Protein AF-A0A060WAP9-F1 (afdb_monomer)

Organism: Oncorhynchus mykiss (NCBI:txid8022)

Radius of gyration: 26.59 Å; Cα contacts (8 Å, |Δi|>4): 53; chains: 1; bounding box: 29×56×71 Å

Secondary structure (DSSP, 8-state):
-HHHHHHHHHHHT-----------PPS---------TTS------STTPPP--S----SBS-SSSS---HHHHS---B--TTHHHHHHH-

InterPro domains:
  IPR000922 D-galactoside/L-rhamnose binding SUEL lectin domain [PF02140] (43-89)
  IPR043159 D-galactoside/L-rhamnose binding SUEL lectin domain superfamily [G3DSA:2.60.120.740] (21-90)
  IPR050605 Olfactomedin-like domain-containing protein [PTHR23192] (29-90)

Nearest PDB structures (foldseek):
  6ske-assembly2_B  TM=9.731E-01  e=1.317E-06  Mus musculus
  6ska-assembly1_D  TM=9.907E-01  e=9.744E-06  Mus musculus

Solvent-accessible surface area (backbone atoms only — not comparable to full-atom values): 6322 Å² total; per-residue (Å²): 120,72,68,64,56,54,57,57,54,57,63,75,60,58,69,87,71,81,62,76,80,74,68,78,78,72,88,84,75,86,84,85,86,87,59,46,92,98,49,82,76,86,90,84,62,73,92,86,56,77,91,76,81,87,80,52,74,51,69,29,74,52,73,82,60,73,90,71,60,69,84,71,39,69,56,36,84,41,78,34,82,62,34,38,59,55,66,66,72,109

Sequence (90 aa):
MLTARLLLFASLFAPAALAFSRAPIPMAVVRRELSCESYPIELRCPGTDVIMIESANYGRTDDKICDADPAQMENTRCYLPDAYKIMSQR

pLDDT: mean 81.16, std 17.23, range [52.62, 96.5]

Mean predicted aligned error: 13.56 Å

Foldseek 3Di:
DVVVVVVVVVVVPPDPPVPPCPPPPDPDDDDDWDDDPPDDTDDDDPDPDDDDDPDDWDFAQALPPPDDDNVRSVPNPTTDPCRSVVVRVD

Structure (mmCIF, N/CA/C/O backbone):
data_AF-A0A060WAP9-F1
#
_entry.id   AF-A0A060WAP9-F1
#
loop_
_atom_site.group_PDB
_atom_site.id
_atom_site.type_symbol
_atom_site.label_atom_id
_atom_site.label_alt_id
_atom_site.label_comp_id
_atom_site.label_asym_id
_atom_site.label_entity_id
_atom_site.label_seq_id
_atom_site.pdbx_PDB_ins_code
_atom_site.Cartn_x
_atom_site.Cartn_y
_atom_site.Cartn_z
_atom_site.occupancy
_atom_site.B_iso_or_equiv
_atom_site.auth_seq_id
_atom_site.auth_comp_id
_ato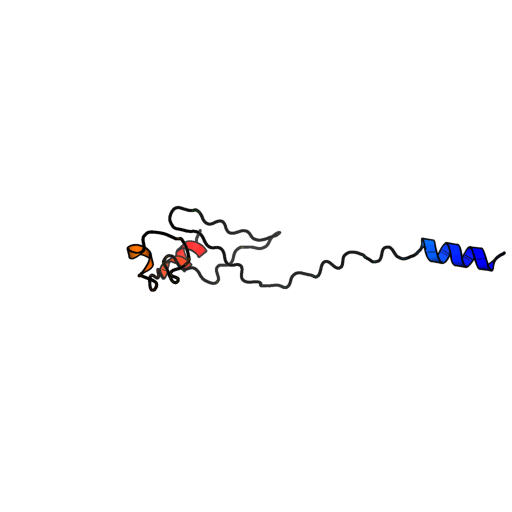m_site.auth_asym_id
_atom_site.auth_atom_id
_atom_site.pdbx_PDB_model_num
ATOM 1 N N . MET A 1 1 ? 12.650 44.336 58.035 1.00 54.03 1 MET A N 1
ATOM 2 C CA . MET A 1 1 ? 12.528 42.901 58.396 1.00 54.03 1 MET A CA 1
ATOM 3 C C . MET A 1 1 ? 11.290 42.221 57.798 1.00 54.03 1 MET A C 1
ATOM 5 O O . MET A 1 1 ? 11.384 41.046 57.472 1.00 54.03 1 MET A O 1
ATOM 9 N N . LEU A 1 2 ? 10.160 42.919 57.604 1.00 53.19 2 LEU A N 1
ATOM 10 C CA . LEU A 1 2 ? 8.941 42.336 57.011 1.00 53.19 2 LEU A CA 1
ATOM 11 C C . LEU A 1 2 ? 9.016 42.153 55.476 1.00 53.19 2 LEU A C 1
ATOM 13 O O . LEU A 1 2 ? 8.459 41.207 54.935 1.00 53.19 2 LEU A O 1
ATOM 17 N N . THR A 1 3 ? 9.758 43.021 54.781 1.00 55.56 3 THR A N 1
ATOM 18 C CA . THR A 1 3 ? 9.878 43.040 53.310 1.00 55.56 3 THR A CA 1
ATOM 19 C C . THR A 1 3 ? 10.713 41.886 52.745 1.00 55.56 3 THR A C 1
ATOM 21 O O . THR A 1 3 ? 10.356 41.305 51.727 1.00 55.56 3 THR A O 1
ATOM 24 N N . ALA A 1 4 ? 11.785 41.490 53.437 1.00 54.03 4 ALA A N 1
ATOM 25 C CA . ALA A 1 4 ? 12.663 40.398 53.006 1.00 54.03 4 ALA A CA 1
ATOM 26 C C . ALA A 1 4 ? 12.008 39.006 53.135 1.00 54.03 4 ALA A C 1
ATOM 28 O O . ALA A 1 4 ? 12.310 38.109 52.353 1.00 54.03 4 ALA A O 1
ATOM 29 N N . ARG A 1 5 ? 11.073 38.829 54.083 1.00 54.56 5 ARG A N 1
ATOM 30 C CA . ARG A 1 5 ? 10.317 37.575 54.253 1.00 54.56 5 ARG A CA 1
ATOM 31 C C . ARG A 1 5 ? 9.258 37.360 53.168 1.00 54.56 5 ARG A C 1
ATOM 33 O O . ARG A 1 5 ? 9.034 36.215 52.794 1.00 54.56 5 ARG A O 1
ATOM 40 N N . LEU A 1 6 ? 8.650 38.428 52.639 1.00 53.31 6 LEU A N 1
ATOM 41 C CA . LEU A 1 6 ? 7.712 38.318 51.514 1.00 53.31 6 LEU A CA 1
ATOM 42 C C . LEU A 1 6 ? 8.416 37.905 50.213 1.00 53.31 6 LEU A C 1
ATOM 44 O O . LEU A 1 6 ? 7.879 37.101 49.458 1.00 53.31 6 LEU A O 1
ATOM 48 N N . LEU A 1 7 ? 9.632 38.408 49.975 1.00 53.88 7 LEU A N 1
ATOM 49 C CA . LEU A 1 7 ? 10.412 38.071 48.778 1.00 53.88 7 LEU A CA 1
ATOM 50 C C . LEU A 1 7 ? 10.908 36.616 48.787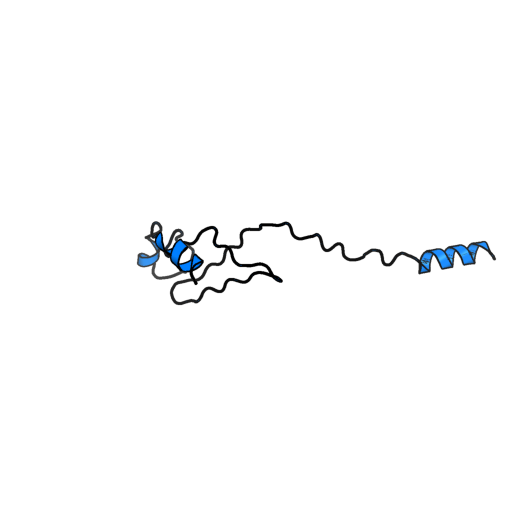 1.00 53.88 7 LEU A C 1
ATOM 52 O O . LEU A 1 7 ? 10.928 35.973 47.743 1.00 53.88 7 LEU A O 1
ATOM 56 N N . LEU A 1 8 ? 11.247 36.075 49.963 1.00 52.62 8 LEU A N 1
ATOM 57 C CA . LEU A 1 8 ? 11.630 34.665 50.127 1.00 52.62 8 LEU A CA 1
ATOM 58 C C . LEU A 1 8 ? 10.449 33.694 49.953 1.00 52.62 8 LEU A C 1
ATOM 60 O O . LEU A 1 8 ? 10.642 32.584 49.475 1.00 52.62 8 LEU A O 1
ATOM 64 N N . PHE A 1 9 ? 9.223 34.095 50.301 1.00 52.62 9 PHE A N 1
ATOM 65 C CA . PHE A 1 9 ? 8.036 33.263 50.061 1.00 52.62 9 PHE A CA 1
ATOM 66 C C . PHE A 1 9 ? 7.616 33.237 48.584 1.00 52.62 9 PHE A C 1
ATOM 68 O O . PHE A 1 9 ? 7.115 32.219 48.110 1.00 52.62 9 PHE A 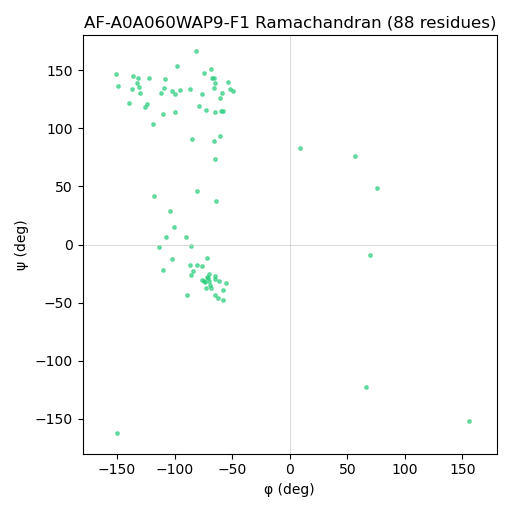O 1
ATOM 75 N N . ALA A 1 10 ? 7.856 34.324 47.845 1.00 53.44 10 ALA A N 1
ATOM 76 C CA . ALA A 1 10 ? 7.538 34.413 46.421 1.00 53.44 10 ALA A CA 1
ATOM 77 C C . ALA A 1 10 ? 8.443 33.530 45.538 1.00 53.44 10 ALA A C 1
ATOM 79 O O . ALA A 1 10 ? 8.016 33.108 44.467 1.00 53.44 10 ALA A O 1
ATOM 80 N N . SER A 1 11 ? 9.668 33.217 45.981 1.00 54.62 11 SER A N 1
ATOM 81 C CA . SER A 1 11 ? 10.596 32.350 45.240 1.00 54.62 11 SER A CA 1
ATOM 82 C C . SER A 1 11 ? 10.402 30.853 45.509 1.00 54.62 11 SER A C 1
ATOM 84 O O . SER A 1 11 ? 10.686 30.050 44.624 1.00 54.62 11 SER A O 1
ATOM 86 N N . LEU A 1 12 ? 9.874 30.456 46.678 1.00 53.50 12 LEU A N 1
ATOM 87 C CA . LEU A 1 12 ? 9.507 29.055 46.955 1.00 53.50 12 LEU A CA 1
ATOM 88 C C . LEU A 1 12 ? 8.202 28.620 46.273 1.00 53.50 12 LEU A C 1
ATOM 90 O O . LEU A 1 12 ? 7.960 27.426 46.123 1.00 53.50 12 LEU A O 1
ATOM 94 N N . PHE A 1 13 ? 7.380 29.579 45.848 1.00 53.41 13 PHE A N 1
ATOM 95 C CA . PHE A 1 13 ? 6.167 29.358 45.059 1.00 53.41 13 PHE A CA 1
ATOM 96 C C . PHE A 1 13 ? 6.383 29.730 43.582 1.00 53.41 13 PHE A C 1
ATOM 98 O O . PHE A 1 13 ? 5.446 30.116 42.886 1.00 53.41 13 PHE A O 1
ATOM 105 N N . ALA A 1 14 ? 7.624 29.620 43.0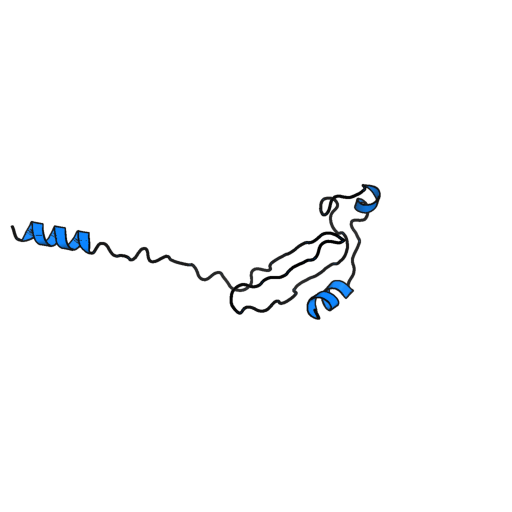85 1.00 55.09 14 ALA A N 1
ATOM 106 C CA . ALA A 1 14 ? 7.869 29.571 41.650 1.00 55.09 14 ALA A CA 1
ATOM 107 C C . ALA A 1 14 ? 7.121 28.340 41.114 1.00 55.09 14 ALA A C 1
ATOM 109 O O . ALA A 1 14 ? 7.383 27.217 41.554 1.00 55.09 14 ALA A O 1
ATOM 110 N N . PRO A 1 15 ? 6.109 28.542 40.263 1.00 54.44 15 PRO A N 1
ATOM 111 C CA . PRO A 1 15 ? 5.088 27.547 40.047 1.00 54.44 15 PRO A CA 1
ATOM 112 C C . PRO A 1 15 ? 5.726 26.331 39.384 1.00 54.44 15 PRO A C 1
ATOM 114 O O . PRO A 1 15 ? 6.445 26.450 38.391 1.00 54.44 15 PRO A O 1
ATOM 117 N N . ALA A 1 16 ? 5.382 25.147 39.885 1.00 57.84 16 ALA A N 1
ATOM 118 C CA . ALA A 1 16 ? 5.532 23.865 39.201 1.00 57.84 16 ALA A CA 1
ATOM 119 C C . ALA A 1 16 ? 4.656 23.794 37.921 1.00 57.84 16 ALA A C 1
ATOM 121 O O . ALA A 1 16 ? 4.054 22.772 37.613 1.00 57.84 16 ALA A O 1
ATOM 122 N N . ALA A 1 17 ? 4.545 24.906 37.188 1.00 57.38 17 ALA A N 1
ATOM 123 C CA . ALA A 1 17 ? 3.731 25.101 35.999 1.00 57.38 17 ALA A CA 1
ATOM 124 C C . ALA A 1 17 ? 4.548 24.996 34.704 1.00 57.38 17 ALA A C 1
ATOM 126 O O . ALA A 1 17 ? 4.034 25.293 33.633 1.00 57.38 17 ALA A O 1
ATOM 127 N N . LEU A 1 18 ? 5.768 24.453 34.760 1.00 53.72 18 LEU A N 1
ATOM 128 C CA . LEU A 1 18 ? 6.303 23.691 33.627 1.00 53.72 18 LEU A CA 1
ATOM 129 C C . LEU A 1 18 ? 5.716 22.271 33.659 1.00 53.72 18 LEU A C 1
ATOM 131 O O . LEU A 1 18 ? 6.418 21.271 33.530 1.00 53.72 18 LEU A O 1
ATOM 135 N N . ALA A 1 19 ? 4.399 22.193 33.868 1.00 56.88 19 ALA A N 1
ATOM 136 C CA . ALA A 1 19 ? 3.603 21.019 33.596 1.00 56.88 19 ALA A CA 1
ATOM 137 C C . ALA A 1 19 ? 3.647 20.823 32.083 1.00 56.88 19 ALA A C 1
ATOM 139 O O . ALA A 1 19 ? 2.874 21.418 31.343 1.00 56.88 19 ALA A O 1
ATOM 140 N N . PHE A 1 20 ? 4.661 20.071 31.660 1.00 56.88 20 PHE A N 1
ATOM 141 C CA . PHE A 1 20 ? 4.719 19.215 30.488 1.00 56.88 20 PHE A CA 1
ATOM 142 C C . PHE A 1 20 ? 3.498 19.388 29.573 1.00 56.88 20 PHE A C 1
ATOM 144 O O . PHE A 1 20 ? 2.540 18.617 29.646 1.00 56.88 20 PHE A O 1
ATOM 151 N N . SER A 1 21 ? 3.536 20.414 28.717 1.00 55.66 21 SER A N 1
ATOM 152 C CA . SER A 1 21 ? 2.611 20.586 27.600 1.00 55.66 21 SER A CA 1
ATOM 153 C C . SER A 1 21 ? 2.852 19.440 26.621 1.00 55.66 21 SER A C 1
ATOM 155 O O . SER A 1 21 ? 3.468 19.612 25.571 1.00 55.66 21 SER A O 1
ATOM 157 N N . ARG A 1 22 ? 2.415 18.229 26.984 1.00 61.81 22 ARG A N 1
ATOM 158 C CA . ARG A 1 22 ? 2.152 17.153 26.036 1.00 61.81 22 ARG A CA 1
ATOM 159 C C . ARG A 1 22 ? 1.077 17.712 25.123 1.00 61.81 22 ARG A C 1
ATOM 161 O O . ARG A 1 22 ? -0.103 17.697 25.460 1.00 61.81 22 ARG A O 1
ATOM 168 N N . ALA A 1 23 ? 1.522 18.291 24.013 1.00 56.75 23 ALA A N 1
ATOM 169 C CA . ALA A 1 23 ? 0.648 18.653 22.922 1.00 56.75 23 ALA A CA 1
ATOM 170 C C . ALA A 1 23 ? -0.220 17.422 22.605 1.00 56.75 23 ALA A C 1
ATOM 172 O O . ALA A 1 23 ? 0.326 16.315 22.508 1.00 56.75 23 ALA A O 1
ATOM 173 N N . PRO A 1 24 ? -1.547 17.574 22.477 1.00 60.06 24 PRO A N 1
ATOM 174 C CA . PRO A 1 24 ? -2.372 16.523 21.913 1.00 60.06 24 PRO A CA 1
ATOM 175 C C . PRO A 1 24 ? -1.824 16.251 20.511 1.00 60.06 24 PRO A C 1
ATOM 177 O O . PRO A 1 24 ? -1.817 17.144 19.663 1.00 60.06 24 PRO A O 1
ATOM 180 N N . ILE A 1 25 ? -1.280 15.053 20.290 1.00 59.81 25 ILE A N 1
ATOM 181 C CA . ILE A 1 25 ? -0.822 14.636 18.964 1.00 59.81 25 ILE A CA 1
ATOM 182 C C . ILE A 1 25 ? -2.056 14.680 18.054 1.00 59.81 25 ILE A C 1
ATOM 184 O O . ILE A 1 25 ? -3.086 14.107 18.423 1.00 59.81 25 ILE A O 1
ATOM 188 N N . PRO A 1 26 ? -2.004 15.396 16.918 1.00 60.72 26 PRO A N 1
ATOM 189 C CA . PRO A 1 26 ? -3.184 15.618 16.109 1.00 60.72 26 PRO A CA 1
ATOM 190 C C . PRO A 1 26 ? -3.676 14.301 15.513 1.00 60.72 26 PRO A C 1
ATOM 192 O O . PRO A 1 26 ? -2.907 13.419 15.126 1.00 60.72 26 PRO A O 1
ATOM 195 N N . MET A 1 27 ? -4.997 14.210 15.453 1.00 58.16 27 MET A N 1
ATOM 196 C CA . MET A 1 27 ? -5.753 13.177 14.771 1.00 58.16 27 MET A CA 1
ATOM 197 C C . MET A 1 27 ? -5.261 13.036 13.317 1.00 58.16 27 MET A C 1
ATOM 199 O O . MET A 1 27 ? -5.105 14.034 12.616 1.00 58.16 27 MET A O 1
ATOM 203 N N . ALA A 1 28 ? -5.054 11.784 12.891 1.00 62.91 28 ALA A N 1
ATOM 204 C CA . ALA A 1 28 ? -4.831 11.322 11.513 1.00 62.91 28 ALA A CA 1
ATOM 205 C C . ALA A 1 28 ? -3.451 11.560 10.850 1.00 62.91 28 ALA A C 1
ATOM 207 O O . ALA A 1 28 ? -3.374 11.943 9.684 1.00 62.91 28 ALA A O 1
ATOM 208 N N . VAL A 1 29 ? -2.338 11.235 11.521 1.00 77.56 29 VAL A N 1
ATOM 209 C CA . VAL A 1 29 ? -1.081 10.944 10.795 1.00 77.56 29 VAL A CA 1
ATOM 210 C C . VAL A 1 29 ? -1.207 9.576 10.119 1.00 77.56 29 VAL A C 1
ATOM 212 O O . VAL A 1 29 ? -1.306 8.558 10.805 1.00 77.56 29 VAL A O 1
ATOM 215 N N . VAL A 1 30 ? -1.172 9.541 8.783 1.00 84.31 30 VAL A N 1
ATOM 216 C CA . VAL A 1 30 ? -1.058 8.282 8.031 1.00 84.31 30 VAL A CA 1
ATOM 217 C C . VAL A 1 30 ? 0.304 7.666 8.342 1.00 84.31 30 VAL A C 1
ATOM 219 O O . VAL A 1 30 ? 1.346 8.231 8.003 1.00 84.31 30 VAL A O 1
ATOM 222 N N . ARG A 1 31 ? 0.297 6.512 9.013 1.00 89.81 31 ARG A N 1
ATOM 223 C CA . ARG A 1 31 ? 1.509 5.732 9.272 1.00 89.81 31 ARG A CA 1
ATOM 224 C C . ARG A 1 31 ? 1.788 4.811 8.092 1.00 89.81 31 ARG A C 1
ATOM 226 O O . ARG A 1 31 ? 0.881 4.148 7.602 1.00 89.81 31 ARG A O 1
ATOM 233 N N . ARG A 1 32 ? 3.045 4.781 7.649 1.00 92.38 32 ARG A N 1
ATOM 234 C CA . ARG A 1 32 ? 3.536 3.860 6.621 1.00 92.38 32 ARG A CA 1
ATOM 235 C C . ARG A 1 32 ? 4.497 2.879 7.263 1.00 92.38 32 ARG A C 1
ATOM 237 O O . ARG A 1 32 ? 5.414 3.304 7.957 1.00 92.38 32 ARG A O 1
ATOM 244 N N . GLU A 1 33 ? 4.273 1.604 6.993 1.00 93.81 33 GLU A N 1
ATOM 245 C CA . GLU A 1 33 ? 5.143 0.505 7.388 1.00 93.81 33 GLU A CA 1
ATOM 246 C C . GLU A 1 33 ? 5.555 -0.244 6.118 1.00 93.81 33 GLU A C 1
ATOM 248 O O . GLU A 1 33 ? 4.758 -0.351 5.180 1.00 93.81 33 GLU A O 1
ATOM 253 N N . LEU A 1 34 ? 6.795 -0.726 6.065 1.00 94.88 34 LEU A N 1
ATOM 254 C CA . LEU A 1 34 ? 7.332 -1.416 4.898 1.00 94.88 34 LEU A CA 1
ATOM 255 C C . LEU A 1 34 ? 8.119 -2.642 5.339 1.00 94.88 34 LEU A C 1
ATOM 257 O O . LEU A 1 34 ? 8.949 -2.567 6.237 1.00 94.88 34 LEU A O 1
ATOM 261 N N . SER A 1 35 ? 7.878 -3.760 4.665 1.00 95.81 35 SER A N 1
ATOM 262 C CA . SER A 1 35 ? 8.629 -4.990 4.873 1.00 95.81 35 SER A CA 1
ATOM 263 C C . SER A 1 35 ? 8.973 -5.615 3.529 1.00 95.81 35 SER A C 1
ATOM 265 O O . SER A 1 35 ? 8.214 -5.497 2.565 1.00 95.81 35 SER A O 1
ATOM 267 N N . CYS A 1 36 ? 10.146 -6.234 3.465 1.00 95.19 36 CYS A N 1
ATOM 268 C CA . CYS A 1 36 ? 10.637 -6.896 2.265 1.00 95.19 36 CYS A CA 1
ATOM 269 C C . CYS A 1 36 ? 10.043 -8.298 2.120 1.00 95.19 36 CYS A C 1
ATOM 271 O O . CYS A 1 36 ? 9.470 -8.849 3.060 1.00 95.19 36 CYS A O 1
ATOM 273 N N . GLU A 1 37 ? 10.189 -8.901 0.939 1.00 93.19 37 GLU A N 1
ATOM 274 C CA . GLU A 1 37 ? 9.770 -10.287 0.727 1.00 93.19 37 GLU A CA 1
ATOM 275 C C . GLU A 1 37 ? 10.404 -11.207 1.783 1.00 93.19 37 GLU A C 1
ATOM 277 O O . GLU A 1 37 ? 11.562 -11.023 2.151 1.00 93.19 37 GLU A O 1
ATOM 282 N N . SER A 1 38 ? 9.630 -12.177 2.283 1.00 92.44 38 SER A N 1
ATOM 283 C CA . SER A 1 38 ? 9.951 -13.094 3.395 1.00 92.44 38 SER A CA 1
ATOM 284 C C . SER A 1 38 ? 10.011 -12.486 4.802 1.00 92.44 38 SER A C 1
ATOM 286 O O . SER A 1 38 ? 10.020 -13.240 5.778 1.00 92.44 38 SER A O 1
ATOM 288 N N . TYR A 1 39 ? 9.955 -11.159 4.938 1.00 94.75 39 TYR A N 1
ATOM 289 C CA . TYR A 1 39 ? 9.895 -10.503 6.240 1.00 94.75 39 TYR A CA 1
ATOM 290 C C . TYR A 1 39 ? 8.443 -10.189 6.630 1.00 94.75 39 TYR A C 1
ATOM 292 O O . TYR A 1 39 ? 7.667 -9.681 5.817 1.00 94.75 39 TYR A O 1
ATOM 300 N N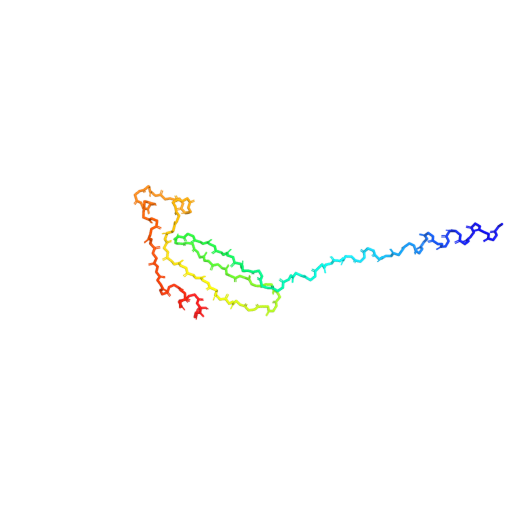 . PRO A 1 40 ? 8.027 -10.497 7.872 1.00 94.62 40 PRO A N 1
ATOM 301 C CA . PRO A 1 40 ? 6.695 -10.136 8.334 1.00 94.62 40 PRO A CA 1
ATOM 302 C C . PRO A 1 40 ? 6.571 -8.614 8.479 1.00 94.62 40 PRO A C 1
ATOM 304 O O . PRO A 1 40 ? 7.550 -7.919 8.751 1.00 94.62 40 PRO A O 1
ATOM 307 N N . ILE A 1 41 ? 5.355 -8.098 8.307 1.00 94.44 41 ILE A N 1
ATOM 308 C CA . ILE A 1 41 ? 5.003 -6.703 8.589 1.00 94.44 41 ILE A CA 1
ATOM 309 C C . ILE A 1 41 ? 4.110 -6.659 9.830 1.00 94.44 41 ILE A C 1
ATOM 311 O O . ILE A 1 41 ? 3.182 -7.459 9.947 1.00 94.44 41 ILE A O 1
ATOM 315 N N . GLU A 1 42 ? 4.384 -5.743 10.759 1.00 93.12 42 GLU A N 1
ATOM 316 C CA . GLU A 1 42 ? 3.596 -5.580 11.983 1.00 93.12 42 GLU A CA 1
ATOM 317 C C . GLU A 1 42 ? 3.085 -4.141 12.092 1.00 93.12 42 GLU A C 1
ATOM 319 O O . GLU A 1 42 ? 3.861 -3.191 12.136 1.00 93.12 42 GLU A O 1
ATOM 324 N N . LEU A 1 43 ? 1.764 -3.978 12.151 1.00 92.94 43 LEU A N 1
ATOM 325 C CA . LEU A 1 43 ? 1.112 -2.678 12.277 1.00 92.94 43 LEU A CA 1
ATOM 326 C C . LEU A 1 43 ? 0.728 -2.444 13.738 1.00 92.94 43 LEU A C 1
ATOM 328 O O . LEU A 1 43 ? 0.093 -3.291 14.364 1.00 92.94 43 LEU A O 1
ATOM 332 N N . ARG A 1 44 ? 1.103 -1.287 14.292 1.00 91.25 44 ARG A N 1
ATOM 333 C CA . ARG A 1 44 ? 0.821 -0.930 15.689 1.00 91.25 44 ARG A CA 1
ATOM 334 C C . ARG A 1 44 ? 0.188 0.456 15.780 1.00 91.25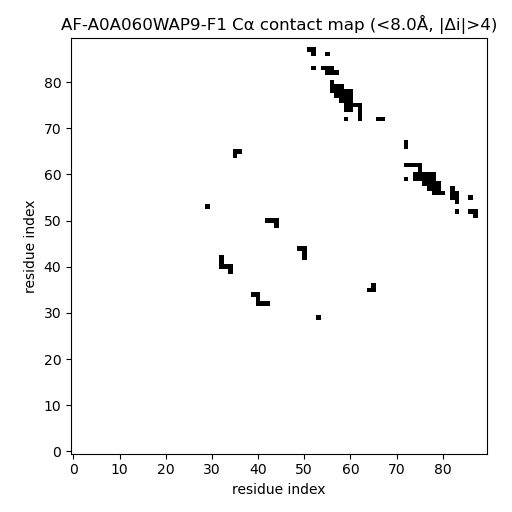 44 ARG A C 1
ATOM 336 O O . ARG A 1 44 ? 0.729 1.433 15.259 1.00 91.25 44 ARG A O 1
ATOM 343 N N . CYS A 1 45 ? -0.922 0.547 16.508 1.00 90.81 45 CYS A N 1
ATOM 344 C CA . CYS A 1 45 ? -1.554 1.807 16.888 1.00 90.81 45 CYS A CA 1
ATOM 345 C C . CYS A 1 45 ? -1.351 2.072 18.394 1.00 90.81 45 CYS A C 1
ATOM 347 O O . CYS A 1 45 ? -1.351 1.131 19.188 1.00 90.81 45 CYS A O 1
ATOM 349 N N . PRO A 1 46 ? -1.122 3.328 18.815 1.00 91.12 46 PRO A N 1
ATOM 350 C CA . PRO A 1 46 ? -0.977 3.683 20.221 1.00 91.12 46 PRO A CA 1
ATOM 351 C C . PRO A 1 46 ? -2.330 3.667 20.946 1.00 91.12 46 PRO A C 1
ATOM 353 O O . PRO A 1 46 ? -3.354 4.043 20.387 1.00 91.12 46 PRO A O 1
ATOM 356 N N . GLY A 1 47 ? -2.319 3.305 22.231 1.00 89.56 47 GLY A N 1
ATOM 357 C CA . GLY A 1 47 ? -3.504 3.394 23.088 1.00 89.56 47 GLY A CA 1
ATOM 358 C C . GLY A 1 47 ? -4.623 2.441 22.662 1.00 89.56 47 GLY A C 1
ATOM 359 O O . GLY A 1 47 ? -4.423 1.231 22.641 1.00 89.56 47 GLY A O 1
ATOM 360 N N . THR A 1 48 ? -5.803 2.999 22.383 1.00 90.56 48 THR A N 1
ATOM 361 C CA . THR A 1 48 ? -7.028 2.270 21.999 1.00 90.56 48 THR A CA 1
ATOM 362 C C . THR A 1 48 ? -7.384 2.437 20.522 1.00 90.56 48 THR A C 1
ATOM 364 O O . THR A 1 48 ? -8.469 2.035 20.107 1.00 90.56 48 THR A O 1
ATOM 367 N N . ASP A 1 49 ? -6.514 3.080 19.744 1.00 90.06 49 ASP A N 1
ATOM 368 C CA . ASP A 1 49 ? -6.759 3.332 18.329 1.00 90.06 49 ASP A CA 1
ATOM 369 C C . ASP A 1 49 ? -6.752 2.015 17.541 1.00 90.06 49 ASP A C 1
ATOM 371 O O . ASP A 1 49 ? -5.960 1.107 17.809 1.00 90.06 49 ASP A O 1
ATOM 375 N N . VAL A 1 50 ? -7.625 1.924 16.539 1.00 90.94 50 VAL A N 1
ATOM 376 C CA . VAL A 1 50 ? -7.724 0.765 15.644 1.00 90.94 50 VAL A CA 1
ATOM 377 C C . VAL A 1 50 ? -6.975 1.018 14.342 1.00 90.94 50 VAL A C 1
ATOM 379 O O . VAL A 1 50 ? -6.787 2.160 13.919 1.00 90.94 50 VAL A O 1
ATOM 382 N N . ILE A 1 51 ? -6.524 -0.056 13.699 1.00 92.62 51 ILE A N 1
ATOM 383 C CA . ILE A 1 51 ? -5.853 0.029 12.403 1.00 92.62 51 ILE A CA 1
ATOM 384 C C . ILE A 1 51 ? -6.909 0.272 11.325 1.00 92.62 51 ILE A C 1
ATOM 386 O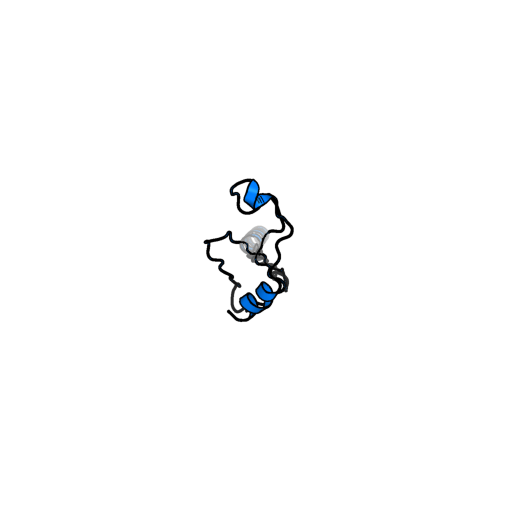 O . ILE A 1 51 ? -7.898 -0.450 11.229 1.00 92.62 51 ILE A O 1
ATOM 390 N N . MET A 1 52 ? -6.670 1.279 10.491 1.00 92.62 52 MET A N 1
ATOM 391 C CA . MET A 1 52 ? -7.438 1.537 9.280 1.00 92.62 52 MET A CA 1
ATOM 392 C C . MET A 1 52 ? -6.463 1.610 8.111 1.00 92.62 52 MET A C 1
ATOM 394 O O . MET A 1 52 ? -5.579 2.468 8.090 1.00 92.62 52 MET A O 1
ATOM 398 N N . ILE A 1 53 ? -6.609 0.700 7.150 1.00 94.31 5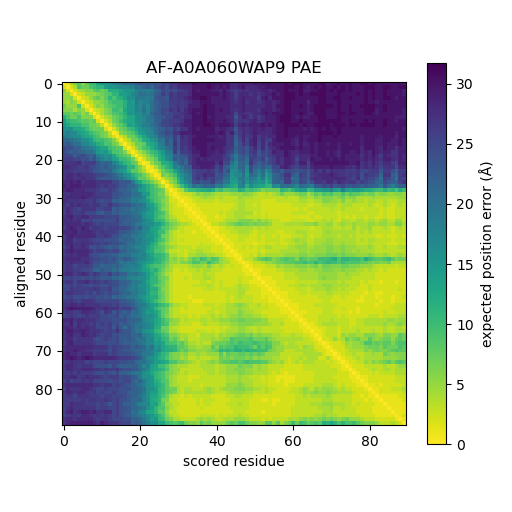3 ILE A N 1
ATOM 399 C CA . ILE A 1 53 ? -5.763 0.672 5.958 1.00 94.31 53 ILE A CA 1
ATOM 400 C C . ILE A 1 53 ? -6.253 1.743 4.978 1.00 94.31 53 ILE A C 1
ATOM 402 O O . ILE A 1 53 ? -7.392 1.699 4.517 1.00 94.31 53 ILE A O 1
ATOM 406 N N . GLU A 1 54 ? -5.386 2.704 4.661 1.00 93.38 54 GLU A N 1
ATOM 407 C CA . GLU A 1 54 ? -5.634 3.739 3.645 1.00 93.38 54 GLU A CA 1
ATOM 408 C C . GLU A 1 54 ? -5.168 3.275 2.261 1.00 93.38 54 GLU A C 1
ATOM 410 O O . GLU A 1 54 ? -5.895 3.398 1.278 1.00 93.38 54 GLU A O 1
ATOM 415 N N . SER A 1 55 ? -3.990 2.656 2.198 1.00 93.12 55 SER A N 1
ATOM 416 C CA . SER A 1 55 ? -3.412 2.091 0.983 1.00 93.12 55 SER A CA 1
ATOM 417 C C . SER A 1 55 ? -2.504 0.904 1.320 1.00 93.12 55 SER A C 1
ATOM 419 O O . SER A 1 55 ? -1.864 0.875 2.371 1.00 93.12 55 SER A O 1
ATOM 421 N N . ALA A 1 56 ? -2.456 -0.099 0.438 1.00 95.38 56 ALA A N 1
ATOM 422 C CA . ALA A 1 56 ? -1.505 -1.205 0.527 1.00 95.38 56 ALA A CA 1
ATOM 423 C C . ALA A 1 56 ? -1.165 -1.722 -0.875 1.00 95.38 56 ALA A C 1
ATOM 425 O O . ALA A 1 56 ? -2.057 -1.904 -1.703 1.00 95.38 56 ALA A O 1
ATOM 426 N N . ASN A 1 57 ? 0.118 -1.978 -1.123 1.00 96.31 57 ASN A N 1
ATOM 427 C CA . ASN A 1 57 ? 0.609 -2.598 -2.348 1.00 96.31 57 ASN A CA 1
ATOM 428 C C . ASN A 1 57 ? 1.555 -3.739 -1.983 1.00 96.31 57 ASN A C 1
ATOM 430 O O . ASN A 1 57 ? 2.424 -3.571 -1.130 1.00 96.31 57 ASN A O 1
ATOM 434 N N . TYR A 1 58 ? 1.403 -4.874 -2.657 1.00 95.62 58 TYR A N 1
ATOM 435 C CA . TYR A 1 58 ? 2.387 -5.947 -2.628 1.00 95.62 58 TYR A CA 1
ATOM 436 C C . TYR A 1 58 ? 3.046 -6.013 -4.005 1.00 95.62 58 TYR A C 1
ATOM 438 O O . TYR A 1 58 ? 2.379 -6.295 -4.999 1.00 95.62 58 TYR A O 1
ATOM 446 N N . GLY A 1 59 ? 4.331 -5.674 -4.075 1.00 94.88 59 GLY A N 1
ATOM 447 C CA . GLY A 1 59 ? 5.059 -5.516 -5.329 1.00 94.88 59 GLY A CA 1
ATOM 448 C C . GLY A 1 59 ? 6.259 -4.587 -5.167 1.00 94.88 59 GLY A C 1
ATOM 449 O O . GLY A 1 59 ? 6.821 -4.479 -4.079 1.00 94.88 59 GLY A O 1
ATOM 450 N N . ARG A 1 60 ? 6.642 -3.905 -6.248 1.00 95.19 60 ARG A N 1
ATOM 451 C CA . ARG A 1 60 ? 7.820 -3.030 -6.299 1.00 95.19 60 ARG A CA 1
ATOM 452 C C . ARG A 1 60 ? 7.500 -1.775 -7.100 1.00 95.19 60 ARG A C 1
ATOM 454 O O . ARG A 1 60 ? 7.122 -1.875 -8.265 1.00 95.19 60 ARG A O 1
ATOM 461 N N . THR A 1 61 ? 7.665 -0.622 -6.453 1.00 95.00 61 THR A N 1
ATOM 462 C CA . THR A 1 61 ? 7.512 0.725 -7.035 1.00 95.00 61 THR A CA 1
ATOM 463 C C . THR A 1 61 ? 8.833 1.467 -7.170 1.00 95.00 61 THR A C 1
ATOM 465 O O . THR A 1 61 ? 8.946 2.380 -7.981 1.00 95.00 61 THR A O 1
ATOM 468 N N . ASP A 1 62 ? 9.829 1.052 -6.388 1.00 92.81 62 ASP A N 1
ATOM 469 C CA . ASP A 1 62 ? 11.115 1.715 -6.247 1.00 92.81 62 ASP A CA 1
ATOM 470 C C . ASP A 1 62 ? 12.252 0.697 -6.382 1.00 92.81 62 ASP A C 1
ATOM 472 O O . ASP A 1 62 ? 12.172 -0.450 -5.923 1.00 92.81 62 ASP A O 1
ATOM 476 N N . ASP A 1 63 ? 13.334 1.140 -7.006 1.00 92.19 63 ASP A N 1
ATOM 477 C CA . ASP A 1 63 ? 14.557 0.380 -7.265 1.00 92.19 63 ASP A CA 1
ATOM 478 C C . ASP A 1 63 ? 15.549 0.423 -6.094 1.00 92.19 63 ASP A C 1
ATOM 480 O O . ASP A 1 63 ? 16.603 -0.184 -6.173 1.00 92.19 63 ASP A O 1
ATOM 484 N N . LYS A 1 64 ? 15.237 1.132 -5.003 1.00 92.06 64 LYS A N 1
ATOM 485 C CA . LYS A 1 64 ? 16.132 1.304 -3.834 1.00 92.06 64 LYS A CA 1
ATOM 486 C C . LYS A 1 64 ? 15.622 0.655 -2.552 1.00 92.06 64 LYS A C 1
ATOM 488 O O . LYS A 1 64 ? 16.240 0.773 -1.500 1.00 92.06 64 LYS A O 1
ATOM 493 N N . ILE A 1 65 ? 14.437 0.061 -2.608 1.00 92.25 65 ILE A N 1
ATOM 494 C CA . ILE A 1 65 ? 13.784 -0.552 -1.456 1.00 92.25 65 ILE A CA 1
ATOM 495 C C . ILE A 1 65 ? 13.971 -2.059 -1.561 1.00 92.25 65 ILE A C 1
ATOM 497 O O . ILE A 1 65 ? 13.702 -2.617 -2.618 1.00 92.25 65 ILE A O 1
ATOM 501 N N . CYS A 1 66 ? 14.387 -2.724 -0.482 1.00 92.38 66 CYS A N 1
ATOM 502 C CA . CYS A 1 66 ? 14.656 -4.166 -0.475 1.00 92.38 66 CYS A CA 1
ATOM 503 C C . CYS A 1 66 ? 15.690 -4.573 -1.538 1.00 92.38 66 CYS A C 1
ATOM 505 O O . CYS A 1 66 ? 15.323 -5.097 -2.597 1.00 92.38 66 CYS A O 1
ATOM 507 N N . ASP A 1 67 ? 16.963 -4.296 -1.245 1.00 92.31 67 ASP A N 1
ATOM 508 C CA . ASP A 1 67 ? 18.095 -4.628 -2.113 1.00 92.31 67 ASP A CA 1
ATOM 509 C C . ASP A 1 67 ? 18.166 -6.137 -2.380 1.00 92.31 67 ASP A C 1
ATOM 511 O O . ASP A 1 67 ? 18.089 -6.958 -1.462 1.00 92.31 67 ASP A O 1
ATOM 515 N N . ALA A 1 68 ? 18.296 -6.488 -3.655 1.00 89.56 68 ALA A N 1
ATOM 516 C CA . ALA A 1 68 ? 18.329 -7.852 -4.170 1.00 89.56 68 ALA A CA 1
ATOM 517 C C . ALA A 1 68 ? 19.186 -7.897 -5.452 1.00 89.56 68 ALA A C 1
ATOM 519 O O . ALA A 1 68 ? 19.966 -6.981 -5.722 1.00 89.56 68 ALA A O 1
ATOM 520 N N . ASP A 1 69 ? 19.051 -8.952 -6.259 1.00 92.19 69 ASP A N 1
ATOM 521 C CA . ASP A 1 69 ? 19.741 -9.023 -7.545 1.00 92.19 69 ASP A CA 1
ATOM 522 C C . ASP A 1 69 ? 19.240 -7.925 -8.510 1.00 92.19 69 ASP A C 1
ATOM 524 O O . ASP A 1 69 ? 18.026 -7.714 -8.626 1.00 92.19 69 ASP A O 1
ATOM 528 N N . PRO A 1 70 ? 20.129 -7.264 -9.283 1.00 88.06 70 PRO A N 1
ATOM 529 C CA . PRO A 1 70 ? 19.751 -6.161 -10.175 1.00 88.06 70 PRO A CA 1
ATOM 530 C C . PRO A 1 70 ? 18.645 -6.509 -11.179 1.00 88.06 70 PRO A C 1
ATOM 532 O O . PRO A 1 70 ? 17.799 -5.673 -11.488 1.00 88.06 70 PRO A O 1
ATOM 535 N N . ALA A 1 71 ? 18.604 -7.760 -11.644 1.00 88.00 71 ALA A N 1
ATOM 536 C CA . ALA A 1 71 ? 17.571 -8.245 -12.558 1.00 88.00 71 ALA A CA 1
ATOM 537 C C . ALA A 1 71 ? 16.163 -8.247 -11.929 1.00 88.00 71 ALA A C 1
ATOM 539 O O . ALA A 1 71 ? 15.169 -8.075 -12.628 1.00 88.00 71 ALA A O 1
ATOM 540 N N . GLN A 1 72 ? 16.058 -8.429 -10.609 1.00 83.94 72 GLN A N 1
ATOM 541 C CA . GLN A 1 72 ? 14.780 -8.408 -9.888 1.00 83.94 72 GLN A CA 1
ATOM 542 C C . GLN A 1 72 ? 14.344 -6.981 -9.524 1.00 83.94 72 GLN A C 1
ATOM 544 O O . GLN A 1 72 ? 13.158 -6.727 -9.307 1.00 83.94 72 GLN A O 1
ATOM 549 N N . MET A 1 73 ? 15.295 -6.047 -9.461 1.00 89.44 73 MET A N 1
ATOM 550 C CA . MET A 1 73 ? 15.061 -4.647 -9.097 1.00 89.44 73 MET A CA 1
ATOM 551 C C . MET A 1 73 ? 14.658 -3.776 -10.296 1.00 89.44 73 MET A C 1
ATOM 553 O O . MET A 1 73 ? 14.062 -2.721 -10.095 1.00 89.44 73 MET A O 1
ATOM 557 N N . GLU A 1 74 ? 14.910 -4.229 -11.530 1.00 90.44 74 GLU A N 1
ATOM 558 C CA . GLU A 1 74 ? 14.571 -3.501 -12.764 1.00 90.44 74 GLU A CA 1
ATOM 559 C C . GLU A 1 74 ? 13.056 -3.263 -12.926 1.00 90.44 74 GLU A C 1
ATOM 561 O O . GLU A 1 74 ? 12.628 -2.236 -13.459 1.00 90.44 74 GLU A O 1
ATOM 566 N N . ASN A 1 75 ? 12.216 -4.176 -12.426 1.00 91.12 75 ASN A N 1
ATOM 567 C CA . ASN A 1 75 ? 10.766 -4.028 -12.513 1.00 91.12 75 ASN A CA 1
ATOM 568 C C . ASN A 1 75 ? 10.199 -3.174 -11.365 1.00 91.12 75 ASN A C 1
ATOM 570 O O . ASN A 1 75 ? 9.781 -3.689 -10.327 1.00 91.12 75 ASN A O 1
ATOM 574 N N . THR A 1 76 ? 10.113 -1.865 -11.593 1.00 94.12 76 THR A N 1
ATOM 575 C CA . THR A 1 76 ? 9.510 -0.882 -10.673 1.00 94.12 76 THR A CA 1
ATOM 576 C C . THR A 1 76 ? 8.012 -0.653 -10.896 1.00 94.12 76 THR A C 1
ATOM 578 O O . THR A 1 76 ? 7.422 0.242 -10.296 1.00 94.12 76 THR A O 1
ATOM 581 N N . ARG A 1 77 ? 7.361 -1.431 -11.771 1.00 94.50 77 ARG A N 1
ATOM 582 C CA . ARG A 1 77 ? 5.918 -1.318 -12.062 1.00 94.50 77 ARG A CA 1
ATOM 583 C C . ARG A 1 77 ? 5.168 -2.589 -11.690 1.00 94.50 77 ARG A C 1
ATOM 585 O O . ARG A 1 77 ? 4.301 -3.056 -12.4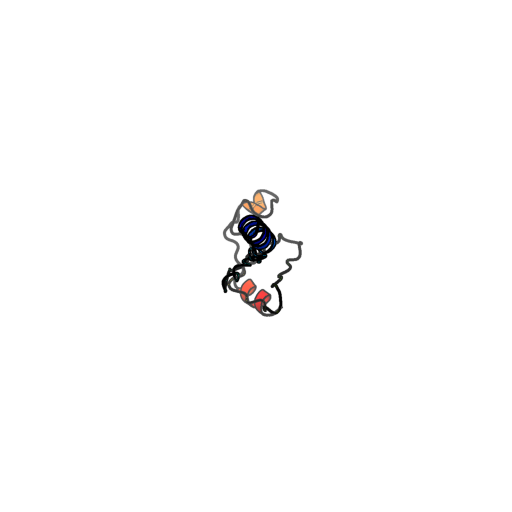28 1.00 94.50 77 ARG A O 1
ATOM 592 N N . CYS A 1 78 ? 5.515 -3.158 -10.543 1.00 94.62 78 CYS A N 1
ATOM 593 C CA . CYS A 1 78 ? 4.881 -4.357 -10.024 1.00 94.62 78 CYS A CA 1
ATOM 594 C C . CYS A 1 78 ? 3.846 -3.970 -8.961 1.00 94.62 78 CYS A C 1
ATOM 596 O O . CYS A 1 78 ? 4.197 -3.447 -7.899 1.00 94.62 78 CYS A O 1
ATOM 598 N N . TYR A 1 79 ? 2.570 -4.226 -9.254 1.00 95.69 79 TYR A N 1
ATOM 599 C CA . TYR A 1 79 ? 1.445 -3.886 -8.386 1.00 95.69 79 TYR A CA 1
ATOM 600 C C . TYR A 1 79 ? 0.498 -5.070 -8.240 1.00 95.69 79 TYR A C 1
ATOM 602 O O . TYR A 1 79 ? 0.156 -5.717 -9.232 1.00 95.69 79 TYR A O 1
ATOM 610 N N . LEU A 1 80 ? 0.013 -5.292 -7.021 1.00 96.50 80 LEU A N 1
ATOM 611 C CA . LEU A 1 80 ? -1.049 -6.253 -6.741 1.00 96.50 80 LEU A CA 1
ATOM 612 C C . LEU A 1 80 ? -2.261 -5.511 -6.154 1.00 96.50 80 LEU A C 1
ATOM 614 O O . LEU A 1 80 ? -2.233 -5.159 -4.973 1.00 96.50 80 LEU A O 1
ATOM 618 N N . PRO A 1 81 ? -3.337 -5.277 -6.931 1.00 92.69 81 PRO A N 1
ATOM 619 C CA . PRO A 1 81 ? -4.488 -4.494 -6.468 1.00 92.69 81 PRO A CA 1
ATOM 620 C C . PRO A 1 81 ? -5.241 -5.159 -5.304 1.00 92.69 81 PRO A C 1
ATOM 622 O O . PRO A 1 81 ? -5.812 -4.474 -4.458 1.00 92.69 81 PRO A O 1
ATOM 625 N N . ASP A 1 82 ? -5.186 -6.488 -5.206 1.00 95.69 82 ASP A N 1
ATOM 626 C CA . ASP A 1 82 ? -5.835 -7.247 -4.132 1.00 95.69 82 ASP A CA 1
ATOM 627 C C . ASP A 1 82 ? -5.144 -7.091 -2.768 1.00 95.69 82 ASP A C 1
ATOM 629 O O . ASP A 1 82 ? -5.723 -7.451 -1.739 1.00 95.69 82 ASP A O 1
ATOM 633 N N . ALA A 1 83 ? -3.936 -6.516 -2.727 1.00 95.94 83 ALA A N 1
ATOM 634 C CA . ALA A 1 83 ? -3.194 -6.303 -1.487 1.00 95.94 83 ALA A CA 1
ATOM 635 C C . ALA A 1 83 ? -3.986 -5.457 -0.476 1.00 95.94 83 ALA A C 1
ATOM 637 O O . ALA A 1 83 ? -4.005 -5.782 0.711 1.00 95.94 83 ALA A O 1
ATOM 638 N N . TYR A 1 84 ? -4.709 -4.431 -0.940 1.00 95.31 84 TYR A N 1
ATOM 639 C CA . TYR A 1 84 ? -5.574 -3.610 -0.088 1.00 95.31 84 TYR A CA 1
ATOM 640 C C . TYR A 1 84 ? -6.637 -4.442 0.635 1.00 95.31 84 TYR A C 1
ATOM 642 O O . TYR A 1 84 ? -6.809 -4.330 1.851 1.00 95.31 84 TYR A O 1
ATOM 650 N N . LYS A 1 85 ? -7.323 -5.323 -0.100 1.00 96.19 85 LYS A N 1
ATOM 651 C CA . LYS A 1 85 ? -8.354 -6.196 0.463 1.00 96.19 85 LYS A CA 1
ATOM 652 C C . LYS A 1 85 ? -7.758 -7.187 1.461 1.00 96.19 85 LYS A C 1
ATOM 654 O O . LYS A 1 85 ? -8.331 -7.375 2.528 1.00 96.19 85 LYS A O 1
ATOM 659 N N . ILE A 1 86 ? -6.612 -7.785 1.135 1.00 95.38 86 ILE A N 1
ATOM 660 C CA . ILE A 1 86 ? -5.933 -8.750 2.010 1.00 95.38 86 ILE A CA 1
ATOM 661 C C . ILE A 1 86 ? -5.523 -8.088 3.330 1.00 95.38 86 ILE A C 1
ATOM 663 O O . ILE A 1 86 ? -5.782 -8.648 4.391 1.00 95.38 86 ILE A O 1
ATOM 667 N N . MET A 1 87 ? -4.927 -6.895 3.277 1.00 95.25 87 MET A N 1
ATOM 668 C CA . MET A 1 87 ? -4.478 -6.179 4.477 1.00 95.25 87 MET A CA 1
ATOM 669 C C . MET A 1 87 ? -5.630 -5.622 5.312 1.00 95.25 87 MET A C 1
ATOM 671 O O . MET A 1 87 ? -5.486 -5.486 6.518 1.00 95.25 87 MET A O 1
ATOM 675 N N . SER A 1 88 ? -6.771 -5.317 4.694 1.00 93.75 88 SER A N 1
ATOM 676 C CA . SER A 1 88 ? -7.946 -4.804 5.411 1.00 93.75 88 SER A CA 1
ATOM 677 C C . SER A 1 88 ? -8.762 -5.903 6.103 1.00 93.75 88 SER A C 1
ATOM 679 O O . SER A 1 88 ? -9.607 -5.598 6.939 1.00 93.75 88 SER A O 1
ATOM 681 N N . GLN A 1 89 ? -8.569 -7.169 5.717 1.00 93.94 89 GLN A N 1
ATOM 682 C CA . GLN A 1 89 ? -9.312 -8.322 6.243 1.00 93.94 89 GLN A CA 1
ATOM 683 C C . GLN A 1 89 ? -8.537 -9.148 7.280 1.00 93.94 89 GLN A C 1
ATOM 685 O O . GLN A 1 89 ? -9.136 -10.026 7.900 1.00 93.94 89 GLN A O 1
ATOM 690 N N . ARG A 1 90 ? -7.228 -8.919 7.423 1.00 89.62 90 ARG A N 1
ATOM 691 C CA . ARG A 1 90 ? -6.355 -9.602 8.388 1.00 89.62 90 ARG A CA 1
ATOM 692 C C . ARG A 1 90 ? -6.251 -8.811 9.681 1.00 89.62 90 ARG A C 1
ATOM 694 O O . ARG A 1 90 ? -6.224 -9.477 10.736 1.00 89.62 90 ARG A O 1
#